Protein AF-A0A2G9PDC8-F1 (afdb_monomer_lite)

Radius of gyration: 18.44 Å; chains: 1; bounding box: 38×39×49 Å

Foldseek 3Di:
DDDDDPVVVVVVVVVVLVVVLVVQLVVQLVVLQVVCVVDDVVCNVVSNVCSNVCSVVVSVVCVVCVVVVVCVVVVHDPPDD

Sequence (81 aa):
MEHIDFRDQISRNKRNSIFLMVFVILVIVLLGWTISNAFDPSYFFLIMIVSIIFSIFYVWINFYNSDKIAIKSVGAKLADR

pLDDT: mean 92.22, std 6.49, range [56.91, 97.69]

Secondary structure (DSSP, 8-state):
-----HHHHHHHHHHHHHHHHHHHHHHHHHHHHHHHHHS-GGGHHHHHHHHHHHHHHHHHHHHHHHHHHHHHHTTPPP---

Structure (mmCIF, N/CA/C/O backbone):
data_AF-A0A2G9PDC8-F1
#
_entry.id   AF-A0A2G9PDC8-F1
#
loop_
_atom_site.group_PDB
_atom_site.id
_atom_site.type_symbol
_atom_site.label_atom_id
_atom_site.label_alt_id
_atom_site.label_comp_id
_atom_site.label_asym_id
_atom_site.label_entity_id
_atom_site.label_seq_id
_atom_site.pdbx_PDB_ins_code
_atom_site.Cartn_x
_atom_site.Cartn_y
_atom_site.Cartn_z
_atom_site.occupancy
_atom_site.B_iso_or_equiv
_atom_site.auth_seq_id
_atom_site.auth_comp_id
_atom_site.auth_asym_id
_atom_site.auth_atom_id
_atom_site.pdbx_PDB_model_num
ATOM 1 N N . MET A 1 1 ? -24.478 -17.619 23.645 1.00 56.91 1 MET A N 1
ATOM 2 C CA . MET A 1 1 ? -23.530 -16.595 23.162 1.00 56.91 1 MET A CA 1
ATOM 3 C C . MET A 1 1 ? -22.188 -16.935 23.776 1.00 56.91 1 MET A C 1
ATOM 5 O O . MET A 1 1 ? -22.120 -17.047 24.992 1.00 56.91 1 MET A O 1
ATOM 9 N N . GLU A 1 2 ? -21.190 -17.236 22.952 1.00 79.00 2 GLU A N 1
ATOM 10 C CA . GLU A 1 2 ? -19.842 -17.595 23.407 1.00 79.00 2 GLU A CA 1
ATOM 11 C C . GLU A 1 2 ? -19.167 -16.368 24.041 1.00 79.00 2 GLU A C 1
ATOM 13 O O . GLU A 1 2 ? -19.359 -15.246 23.565 1.00 79.00 2 GLU A O 1
ATOM 18 N N . HIS A 1 3 ? -18.445 -16.552 25.150 1.00 83.12 3 HIS A N 1
ATOM 19 C CA . HIS A 1 3 ? -17.750 -15.452 25.819 1.00 83.12 3 HIS A CA 1
ATOM 20 C C . HIS A 1 3 ? -16.617 -14.951 24.920 1.00 83.12 3 HIS A C 1
ATOM 22 O O . HIS A 1 3 ? -15.713 -15.706 24.574 1.00 83.12 3 HIS A O 1
ATOM 28 N N . ILE A 1 4 ? -16.683 -13.683 24.520 1.00 84.62 4 ILE A N 1
ATOM 29 C CA . ILE A 1 4 ? -15.706 -13.082 23.616 1.00 84.62 4 ILE A CA 1
ATOM 30 C C . ILE A 1 4 ? -14.595 -12.455 24.459 1.00 84.62 4 ILE A C 1
ATOM 32 O O . ILE A 1 4 ? -14.825 -11.431 25.102 1.00 84.62 4 ILE A O 1
ATOM 36 N N . ASP A 1 5 ? -13.394 -13.034 24.440 1.00 90.62 5 ASP A N 1
ATOM 37 C CA . ASP A 1 5 ? -12.234 -12.422 25.093 1.00 90.62 5 ASP A CA 1
ATOM 38 C C . ASP A 1 5 ? -11.691 -11.260 24.239 1.00 90.62 5 ASP A C 1
ATOM 40 O O . ASP A 1 5 ? -11.418 -11.386 23.039 1.00 90.62 5 ASP A O 1
ATOM 44 N N . PHE A 1 6 ? -11.505 -10.100 24.868 1.00 92.00 6 PHE A N 1
ATOM 45 C CA . PHE A 1 6 ? -10.893 -8.925 24.254 1.00 92.00 6 PHE A CA 1
ATOM 46 C C . PHE A 1 6 ? -9.461 -9.183 23.774 1.00 92.00 6 PHE A C 1
ATOM 48 O O . PHE A 1 6 ? -9.045 -8.625 22.757 1.00 92.00 6 PHE A O 1
ATOM 55 N N . ARG A 1 7 ? -8.697 -10.032 24.466 1.00 92.12 7 ARG A N 1
ATOM 56 C CA . ARG A 1 7 ? -7.317 -10.379 24.090 1.00 92.12 7 ARG A CA 1
ATOM 57 C C . ARG A 1 7 ? -7.275 -11.096 22.746 1.00 92.12 7 ARG A C 1
ATOM 59 O O . ARG A 1 7 ? -6.432 -10.773 21.903 1.00 92.12 7 ARG A O 1
ATOM 66 N N . ASP A 1 8 ? -8.235 -11.984 22.519 1.00 92.94 8 ASP A N 1
ATOM 67 C CA . ASP A 1 8 ? -8.386 -12.713 21.262 1.00 92.94 8 ASP A CA 1
ATOM 68 C C . ASP A 1 8 ? -8.817 -11.787 20.125 1.00 92.94 8 ASP A C 1
ATOM 70 O O . ASP A 1 8 ? -8.316 -11.893 19.004 1.00 92.94 8 ASP A O 1
ATOM 74 N N . GLN A 1 9 ? -9.680 -10.809 20.408 1.00 94.38 9 GLN A N 1
ATOM 75 C CA . GLN A 1 9 ? -10.042 -9.795 19.416 1.00 94.38 9 GLN A CA 1
ATOM 76 C C . GLN A 1 9 ? -8.851 -8.911 19.034 1.00 94.38 9 GLN A C 1
ATOM 78 O O . GLN A 1 9 ? -8.631 -8.658 17.849 1.00 94.38 9 GLN A O 1
ATOM 83 N N . ILE A 1 10 ? -8.045 -8.477 20.008 1.00 93.25 10 ILE A N 1
ATOM 84 C CA . ILE A 1 10 ? -6.859 -7.647 19.756 1.00 93.25 10 ILE A CA 1
ATOM 85 C C . ILE A 1 10 ? -5.824 -8.418 18.930 1.00 93.25 10 ILE A C 1
ATOM 87 O O . ILE A 1 10 ? -5.280 -7.876 17.964 1.00 93.25 10 ILE A O 1
ATOM 91 N N . SER A 1 11 ? -5.545 -9.675 19.284 1.00 94.06 11 SER A N 1
ATOM 92 C CA . SER A 1 11 ? -4.571 -10.500 18.559 1.00 94.06 11 SER A CA 1
ATOM 93 C C . SER A 1 11 ? -5.032 -10.780 17.125 1.00 94.06 11 SER A C 1
ATOM 95 O O . SER A 1 11 ? -4.254 -10.630 16.176 1.00 94.06 11 SER A O 1
ATOM 97 N N . ARG A 1 12 ? -6.322 -11.088 16.944 1.00 93.19 12 ARG A N 1
ATOM 98 C CA . ARG A 1 12 ? -6.942 -11.290 15.632 1.00 93.19 12 ARG A CA 1
ATOM 99 C C . ARG A 1 12 ? -6.907 -10.023 14.786 1.00 93.19 12 ARG A C 1
ATOM 101 O O . ARG A 1 12 ? -6.549 -10.102 13.614 1.00 93.19 12 ARG A O 1
ATOM 108 N N . ASN A 1 13 ? -7.204 -8.864 15.370 1.00 93.44 13 ASN A N 1
ATOM 109 C CA . ASN A 1 13 ? -7.154 -7.596 14.652 1.00 93.44 13 ASN A CA 1
ATOM 110 C C . ASN A 1 13 ? -5.728 -7.263 14.192 1.00 93.44 13 ASN A C 1
ATOM 112 O O . ASN A 1 13 ? -5.530 -6.965 13.021 1.00 93.44 13 ASN A O 1
ATOM 116 N N . LYS A 1 14 ? -4.717 -7.418 15.059 1.00 92.62 14 LYS A N 1
ATOM 117 C CA . LYS A 1 14 ? -3.306 -7.210 14.678 1.00 92.62 14 LYS A CA 1
ATOM 118 C C . LYS A 1 14 ? -2.891 -8.095 13.502 1.00 92.62 14 LYS A C 1
ATOM 120 O O . LYS A 1 14 ? -2.272 -7.607 12.559 1.00 92.62 14 LYS A O 1
ATOM 125 N N . ARG A 1 15 ? -3.262 -9.380 13.531 1.00 95.31 15 ARG A N 1
ATOM 126 C CA . ARG A 1 15 ? -2.984 -10.311 12.429 1.00 95.31 15 ARG A CA 1
ATOM 127 C C . ARG A 1 15 ? -3.678 -9.877 11.138 1.00 95.31 15 ARG A C 1
ATOM 129 O O . ARG A 1 15 ? -3.041 -9.859 10.089 1.00 95.31 15 ARG A O 1
ATOM 136 N N . ASN A 1 16 ? -4.952 -9.501 11.218 1.00 94.94 16 ASN A N 1
ATOM 137 C CA . ASN A 1 16 ? -5.715 -9.045 10.059 1.00 94.94 16 ASN A CA 1
ATOM 138 C C . ASN A 1 16 ? -5.140 -7.747 9.474 1.00 94.94 16 ASN A C 1
ATOM 140 O O . ASN A 1 16 ? -5.047 -7.627 8.257 1.00 94.94 16 ASN A O 1
ATOM 144 N N . SER A 1 17 ? -4.691 -6.808 10.312 1.00 92.69 17 SER A N 1
ATOM 145 C CA . SER A 1 17 ? -4.020 -5.588 9.857 1.00 92.69 17 SER A CA 1
ATOM 146 C C . SER A 1 17 ? -2.709 -5.893 9.134 1.00 92.69 17 SER A C 1
ATOM 148 O O . SER A 1 17 ? -2.460 -5.322 8.078 1.00 92.69 17 SER A O 1
ATOM 150 N N . ILE A 1 18 ? -1.889 -6.816 9.650 1.00 94.19 18 ILE A N 1
ATOM 151 C CA . ILE A 1 18 ? -0.655 -7.244 8.971 1.00 94.19 18 ILE A CA 1
ATOM 152 C C . ILE A 1 18 ? -0.976 -7.881 7.618 1.00 94.19 18 ILE A C 1
ATOM 154 O O . ILE A 1 18 ? -0.371 -7.514 6.613 1.00 94.19 18 ILE A O 1
ATOM 158 N N . PHE A 1 19 ? -1.955 -8.786 7.577 1.00 96.62 19 PHE A N 1
ATOM 159 C CA . PHE A 1 19 ? -2.398 -9.413 6.334 1.00 96.62 19 PHE A CA 1
ATOM 160 C C . PHE A 1 19 ? -2.867 -8.373 5.308 1.00 96.62 19 PHE A C 1
ATOM 162 O O . PHE A 1 19 ? -2.448 -8.417 4.154 1.00 96.62 19 PHE A O 1
ATOM 169 N N . LEU A 1 20 ? -3.672 -7.398 5.740 1.00 94.31 20 LEU A N 1
ATOM 170 C CA . LEU A 1 20 ? -4.151 -6.314 4.886 1.00 94.31 20 LEU A CA 1
ATOM 171 C C . LEU A 1 20 ? -2.995 -5.463 4.340 1.00 94.31 20 LEU A C 1
ATOM 173 O O . LEU A 1 20 ? -2.966 -5.173 3.148 1.00 94.31 20 LEU A O 1
ATOM 177 N N . MET A 1 21 ? -2.026 -5.096 5.183 1.00 94.00 21 MET A N 1
ATOM 178 C CA . MET A 1 21 ? -0.849 -4.329 4.759 1.00 94.00 21 MET A CA 1
ATOM 179 C C . MET A 1 21 ? -0.036 -5.072 3.695 1.00 94.00 21 MET A C 1
ATOM 181 O O . MET A 1 21 ? 0.294 -4.493 2.662 1.00 94.00 21 MET A O 1
ATOM 185 N N . VAL A 1 22 ? 0.248 -6.360 3.916 1.00 95.94 22 VAL A N 1
ATOM 186 C CA . VAL A 1 22 ? 0.980 -7.194 2.949 1.00 95.94 22 VAL A CA 1
ATOM 187 C C . VAL A 1 22 ? 0.203 -7.312 1.640 1.00 95.94 22 VAL A C 1
ATOM 189 O O . VAL A 1 22 ? 0.783 -7.147 0.570 1.00 95.94 22 VAL A O 1
ATOM 192 N N . PHE A 1 23 ? -1.110 -7.537 1.711 1.00 97.25 23 PHE A N 1
ATOM 193 C CA . PHE A 1 23 ? -1.961 -7.622 0.529 1.00 97.25 23 PHE A CA 1
ATOM 194 C C . PHE A 1 23 ? -1.920 -6.334 -0.306 1.00 97.25 23 PHE A C 1
ATOM 196 O O . PHE A 1 23 ? -1.728 -6.396 -1.518 1.00 97.25 23 PHE A O 1
ATOM 203 N N . VAL A 1 24 ? -2.019 -5.163 0.330 1.00 96.25 24 VAL A N 1
ATOM 204 C CA . VAL A 1 24 ? -1.935 -3.868 -0.366 1.00 96.25 24 VAL A CA 1
ATOM 205 C C . VAL A 1 24 ? -0.563 -3.662 -1.015 1.00 96.25 24 VAL A C 1
ATOM 207 O O . VAL A 1 24 ? -0.504 -3.224 -2.162 1.00 96.25 24 VAL A O 1
ATOM 210 N N . ILE A 1 25 ? 0.535 -4.018 -0.335 1.00 97.06 25 ILE A N 1
ATOM 211 C CA . ILE A 1 25 ? 1.885 -3.956 -0.924 1.00 97.06 25 ILE A CA 1
ATOM 212 C C . ILE A 1 25 ? 1.955 -4.821 -2.184 1.00 97.06 25 ILE A C 1
ATOM 214 O O . ILE A 1 25 ? 2.405 -4.343 -3.223 1.00 97.06 25 ILE A O 1
ATOM 218 N N . LEU A 1 26 ? 1.473 -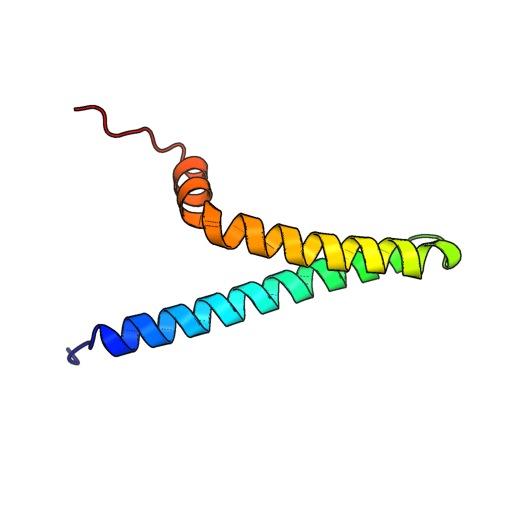6.067 -2.116 1.00 97.69 26 LEU A N 1
ATOM 219 C CA . LEU A 1 26 ? 1.470 -6.978 -3.261 1.00 97.69 26 LEU A CA 1
ATOM 220 C C . LEU A 1 26 ? 0.679 -6.407 -4.440 1.00 97.69 26 LEU A C 1
ATOM 222 O O . LEU A 1 26 ? 1.159 -6.459 -5.569 1.00 97.69 26 LEU A O 1
ATOM 226 N N . VAL A 1 27 ? -0.490 -5.816 -4.184 1.00 97.69 27 VAL A N 1
ATOM 227 C CA . VAL A 1 27 ? -1.300 -5.168 -5.225 1.00 97.69 27 VAL A CA 1
ATOM 228 C C . VAL A 1 27 ? -0.546 -3.999 -5.863 1.00 97.69 27 VAL A C 1
ATOM 230 O O . VAL A 1 27 ? -0.482 -3.918 -7.086 1.00 97.69 27 VAL A O 1
ATOM 233 N N . ILE A 1 28 ? 0.073 -3.116 -5.072 1.00 97.00 28 ILE A N 1
ATOM 234 C CA . ILE A 1 28 ? 0.820 -1.962 -5.602 1.00 97.00 28 ILE A CA 1
ATOM 235 C C . ILE A 1 28 ? 2.038 -2.414 -6.415 1.00 97.00 28 ILE A C 1
ATOM 237 O O . ILE A 1 28 ? 2.287 -1.882 -7.495 1.00 97.00 28 ILE A O 1
ATOM 241 N N . VAL A 1 29 ? 2.785 -3.408 -5.933 1.00 96.69 29 VAL A N 1
ATOM 242 C CA . VAL A 1 29 ? 3.941 -3.954 -6.657 1.00 96.69 29 VAL A CA 1
ATOM 243 C C . VAL A 1 29 ? 3.501 -4.631 -7.956 1.00 96.69 29 VAL A C 1
ATOM 245 O O . VAL A 1 29 ? 4.147 -4.437 -8.983 1.00 96.69 29 VAL A O 1
ATOM 248 N N . LEU A 1 30 ? 2.385 -5.366 -7.948 1.00 97.62 30 LEU A N 1
ATOM 249 C CA . LEU A 1 30 ? 1.820 -5.977 -9.153 1.00 97.62 30 LEU A CA 1
ATOM 250 C C . LEU A 1 30 ? 1.383 -4.920 -10.176 1.00 97.62 30 LEU A C 1
ATOM 252 O O . LEU A 1 30 ? 1.606 -5.094 -11.374 1.00 97.62 30 LEU A O 1
ATOM 256 N N . LEU A 1 31 ? 0.803 -3.807 -9.717 1.00 96.62 31 LEU A N 1
ATOM 257 C CA . LEU A 1 31 ? 0.495 -2.665 -10.578 1.00 96.62 31 LEU A CA 1
ATOM 258 C C . LEU A 1 31 ? 1.773 -2.053 -11.157 1.00 96.62 31 LEU A C 1
ATOM 260 O O . LEU A 1 31 ? 1.834 -1.833 -12.361 1.00 96.62 31 LEU A O 1
ATOM 264 N N . GLY A 1 32 ? 2.808 -1.850 -10.339 1.00 95.69 32 GLY A N 1
ATOM 265 C CA . GLY A 1 32 ? 4.118 -1.372 -10.790 1.00 95.69 32 GLY A CA 1
ATOM 266 C C . GLY A 1 32 ? 4.754 -2.274 -11.847 1.00 95.6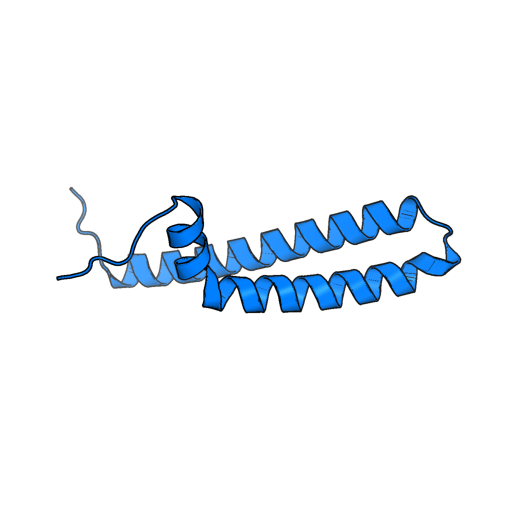9 32 GLY A C 1
ATOM 267 O O . GLY A 1 32 ? 5.251 -1.787 -12.860 1.00 95.69 32 GLY A O 1
ATOM 268 N N . TRP A 1 33 ? 4.662 -3.591 -11.657 1.00 95.62 33 TRP A N 1
ATOM 269 C CA . TRP A 1 33 ? 5.098 -4.584 -12.636 1.00 95.62 33 TRP A CA 1
ATOM 270 C C . TRP A 1 33 ? 4.254 -4.542 -13.916 1.00 95.62 33 TRP A C 1
ATOM 272 O O . TRP A 1 33 ? 4.785 -4.586 -15.019 1.00 95.62 33 TRP A O 1
ATOM 282 N N . THR A 1 34 ? 2.934 -4.413 -13.807 1.00 96.25 34 THR A N 1
ATOM 283 C CA . THR A 1 34 ? 2.057 -4.321 -14.987 1.00 96.25 34 THR A CA 1
ATOM 284 C C . THR A 1 34 ? 2.362 -3.059 -15.793 1.00 96.25 34 THR A C 1
ATOM 286 O O . THR A 1 34 ? 2.470 -3.110 -17.015 1.00 96.25 34 THR A O 1
ATOM 289 N N . ILE A 1 35 ? 2.566 -1.937 -15.099 1.00 94.62 35 ILE A N 1
ATOM 290 C CA . ILE A 1 35 ? 2.974 -0.667 -15.693 1.00 94.62 35 ILE A CA 1
ATOM 291 C C . ILE A 1 35 ? 4.326 -0.832 -16.383 1.00 94.62 35 ILE A C 1
ATOM 293 O O . ILE A 1 35 ? 4.450 -0.460 -17.543 1.00 94.62 35 ILE A O 1
ATOM 297 N N . SER A 1 36 ? 5.325 -1.431 -15.731 1.00 94.38 36 SER A N 1
ATOM 298 C CA . SER A 1 36 ? 6.657 -1.568 -16.323 1.00 94.38 36 SER A CA 1
ATOM 299 C C . SER A 1 36 ? 6.678 -2.402 -17.606 1.00 94.38 36 SER A C 1
ATOM 301 O O . SER A 1 36 ? 7.459 -2.090 -18.497 1.00 94.38 36 SER A O 1
ATOM 303 N N . ASN A 1 37 ? 5.792 -3.394 -17.742 1.00 92.56 37 ASN A N 1
ATOM 304 C CA . ASN A 1 37 ? 5.632 -4.166 -18.980 1.00 92.56 37 ASN A CA 1
ATOM 305 C C . ASN A 1 37 ? 4.944 -3.385 -20.115 1.00 92.56 37 ASN A C 1
ATOM 307 O O . ASN A 1 37 ? 5.064 -3.771 -21.274 1.00 92.56 37 ASN A O 1
ATOM 311 N N . ALA A 1 38 ? 4.208 -2.315 -19.802 1.00 93.75 38 ALA A N 1
ATOM 312 C CA . ALA A 1 38 ? 3.592 -1.446 -20.806 1.00 93.75 38 ALA A CA 1
ATOM 313 C C . ALA A 1 38 ? 4.568 -0.392 -21.365 1.00 93.75 38 ALA A C 1
ATOM 315 O O . ALA A 1 38 ? 4.297 0.204 -22.407 1.00 93.75 38 ALA A O 1
ATOM 316 N N . PHE A 1 39 ? 5.687 -0.154 -20.675 1.00 92.69 39 PHE A N 1
ATOM 317 C CA . PHE A 1 39 ? 6.750 0.762 -21.088 1.00 92.69 39 PHE A CA 1
ATOM 318 C C . PHE A 1 39 ? 7.935 0.010 -21.710 1.00 92.69 39 PHE A C 1
ATOM 320 O O . PHE A 1 39 ? 7.984 -1.219 -21.733 1.00 92.69 39 PHE A O 1
ATOM 327 N N . ASP A 1 40 ? 8.903 0.766 -22.230 1.00 90.88 40 ASP A N 1
ATOM 328 C CA . ASP A 1 40 ? 10.141 0.197 -22.758 1.00 90.88 40 ASP A CA 1
ATOM 329 C C . ASP A 1 40 ? 10.894 -0.604 -21.666 1.00 90.88 40 ASP A C 1
ATOM 331 O O . ASP A 1 40 ? 11.005 -0.120 -20.529 1.00 90.88 40 ASP A O 1
ATOM 335 N N . PRO A 1 41 ? 11.449 -1.795 -21.983 1.00 90.56 41 PRO A N 1
ATOM 336 C CA . PRO A 1 41 ? 12.155 -2.642 -21.018 1.00 90.56 41 PRO A CA 1
ATOM 337 C C . PRO A 1 41 ? 13.290 -1.942 -20.262 1.00 90.56 41 PRO A C 1
ATOM 339 O O . PRO A 1 41 ? 13.596 -2.313 -19.127 1.00 90.56 41 PRO A O 1
ATOM 342 N N . SER A 1 42 ? 13.901 -0.911 -20.853 1.00 93.06 42 SER A N 1
ATOM 343 C CA . SER A 1 42 ? 14.951 -0.113 -20.208 1.00 93.06 42 SER A CA 1
ATOM 344 C C . SER A 1 42 ? 14.490 0.575 -18.914 1.00 93.06 42 SER A C 1
ATOM 346 O O . SER A 1 42 ? 15.294 0.761 -17.997 1.00 93.06 42 SER A O 1
ATOM 348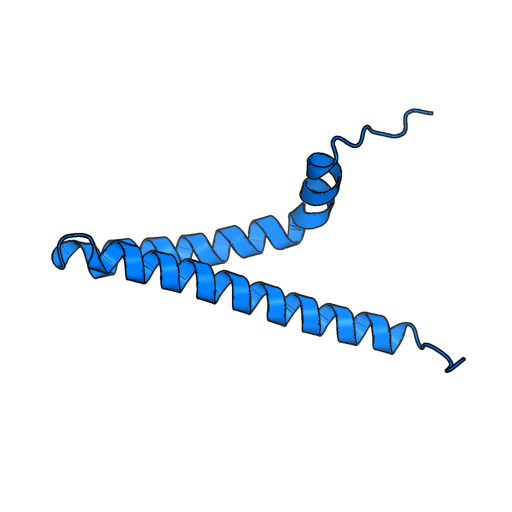 N N . TYR A 1 43 ? 13.196 0.888 -18.781 1.00 93.44 43 TYR A N 1
ATOM 349 C CA . TYR A 1 43 ? 12.627 1.518 -17.585 1.00 93.44 43 TYR A CA 1
ATOM 350 C C . TYR A 1 43 ? 12.166 0.524 -16.517 1.00 93.44 43 TYR A C 1
ATOM 352 O O . TYR A 1 43 ? 11.786 0.951 -15.424 1.00 93.44 43 TYR A O 1
ATOM 360 N N . PHE A 1 44 ? 12.215 -0.785 -16.784 1.00 94.06 44 PHE A N 1
ATOM 361 C CA . PHE A 1 44 ? 11.662 -1.804 -15.890 1.00 94.06 44 PHE A CA 1
ATOM 362 C C . PHE A 1 44 ? 12.184 -1.677 -14.456 1.00 94.06 44 PHE A C 1
ATOM 364 O O . PHE A 1 44 ? 11.406 -1.568 -13.507 1.00 94.06 44 PHE A O 1
ATOM 371 N N . PHE A 1 45 ? 13.509 -1.635 -14.298 1.00 93.62 45 PHE A N 1
ATOM 372 C CA . PHE A 1 45 ? 14.140 -1.551 -12.982 1.00 93.62 45 PHE A CA 1
ATOM 373 C C . PHE A 1 45 ? 13.817 -0.237 -12.269 1.00 93.62 45 PHE A C 1
ATOM 375 O O . PHE A 1 45 ? 13.545 -0.250 -11.071 1.00 93.62 45 PHE A O 1
ATOM 382 N N . LEU A 1 46 ? 13.788 0.881 -12.999 1.00 95.69 46 LEU A N 1
ATOM 383 C CA . LEU A 1 46 ? 13.453 2.187 -12.434 1.00 95.69 46 LEU A CA 1
ATOM 384 C C . LEU A 1 46 ? 12.020 2.192 -11.887 1.00 95.69 46 LEU A C 1
ATOM 386 O O . LEU A 1 46 ? 11.801 2.551 -10.731 1.00 95.69 46 LEU A O 1
ATOM 390 N N . ILE A 1 47 ? 11.056 1.739 -12.695 1.00 95.38 47 ILE A N 1
ATOM 391 C CA . ILE A 1 47 ? 9.639 1.682 -12.319 1.00 95.38 47 ILE A CA 1
ATOM 392 C C . ILE A 1 47 ? 9.437 0.737 -11.133 1.00 95.38 47 ILE A C 1
ATOM 394 O O . ILE A 1 47 ? 8.715 1.079 -10.195 1.00 95.38 47 ILE A O 1
ATOM 398 N N . MET A 1 48 ? 10.098 -0.423 -11.124 1.00 96.56 48 MET A N 1
ATOM 399 C CA . MET A 1 48 ? 9.988 -1.384 -10.025 1.00 96.56 48 MET A CA 1
ATOM 400 C C . MET A 1 48 ? 10.567 -0.851 -8.713 1.00 96.56 48 MET A C 1
ATOM 402 O O . MET A 1 48 ? 9.914 -0.971 -7.676 1.00 96.56 48 MET A O 1
ATOM 406 N N . ILE A 1 49 ? 11.745 -0.218 -8.739 1.00 96.56 49 ILE A N 1
ATOM 407 C CA . ILE A 1 49 ? 12.347 0.397 -7.545 1.00 96.56 49 ILE A CA 1
ATOM 408 C C . ILE A 1 49 ? 11.414 1.473 -6.983 1.00 96.56 49 ILE A C 1
ATOM 410 O O . ILE A 1 49 ? 11.107 1.460 -5.789 1.00 96.56 49 ILE A O 1
ATOM 414 N N . VAL A 1 50 ? 10.912 2.363 -7.844 1.00 96.94 50 VAL A N 1
ATOM 415 C CA . VAL A 1 50 ? 9.966 3.414 -7.443 1.00 96.94 50 VAL A CA 1
ATOM 416 C C . VAL A 1 50 ? 8.686 2.808 -6.872 1.00 96.94 50 VAL A C 1
ATOM 418 O O . VAL A 1 50 ? 8.222 3.258 -5.830 1.00 96.94 50 VAL A O 1
ATOM 421 N N . SER A 1 51 ? 8.146 1.759 -7.493 1.00 96.38 51 SER A N 1
ATOM 422 C CA . SER A 1 51 ? 6.918 1.093 -7.040 1.00 96.38 51 SER A CA 1
ATOM 423 C C . SER A 1 51 ? 7.082 0.441 -5.669 1.00 96.38 51 SER A C 1
ATOM 425 O O . SER A 1 51 ? 6.194 0.558 -4.827 1.00 96.38 51 SER A O 1
ATOM 427 N N . ILE A 1 52 ? 8.223 -0.203 -5.406 1.00 96.56 52 ILE A N 1
ATOM 428 C CA . ILE A 1 52 ? 8.520 -0.809 -4.101 1.00 96.56 52 ILE A CA 1
ATOM 429 C C . ILE A 1 52 ? 8.637 0.278 -3.032 1.00 96.56 52 ILE A C 1
ATOM 431 O O . ILE A 1 52 ? 7.953 0.200 -2.011 1.00 96.56 52 ILE A O 1
ATOM 435 N N . ILE A 1 53 ? 9.442 1.315 -3.282 1.00 97.62 53 ILE A N 1
ATOM 436 C CA . ILE A 1 53 ? 9.604 2.445 -2.358 1.00 97.62 53 ILE A CA 1
ATOM 437 C C . ILE A 1 53 ? 8.241 3.082 -2.071 1.00 97.62 53 ILE A C 1
ATOM 439 O O . ILE A 1 53 ? 7.852 3.230 -0.911 1.00 97.62 53 ILE A O 1
ATOM 443 N N . PHE A 1 54 ? 7.481 3.386 -3.123 1.00 97.31 54 PHE A N 1
ATOM 444 C CA . PHE A 1 54 ? 6.145 3.952 -3.017 1.00 97.31 54 PHE A CA 1
ATOM 445 C C . PHE A 1 54 ? 5.209 3.051 -2.209 1.00 97.31 54 PHE A C 1
ATOM 447 O O . PHE A 1 54 ? 4.526 3.553 -1.326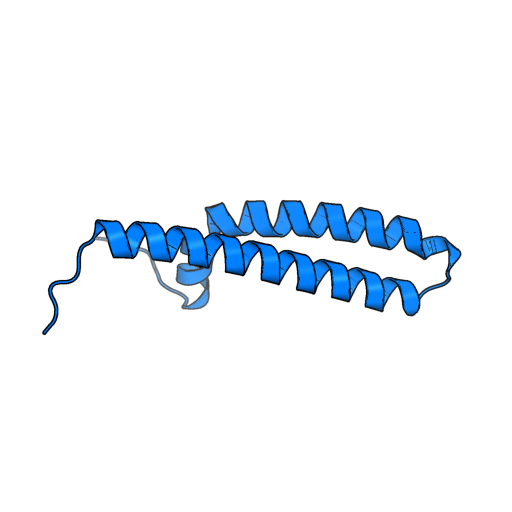 1.00 97.31 54 PHE A O 1
ATOM 454 N N . SER A 1 55 ? 5.205 1.735 -2.441 1.00 96.56 55 SER A N 1
ATOM 455 C CA . SER A 1 55 ? 4.339 0.799 -1.712 1.00 96.56 55 SER A CA 1
ATOM 456 C C . SER A 1 55 ? 4.601 0.809 -0.203 1.00 96.56 55 SER A C 1
ATOM 458 O O . SER A 1 55 ? 3.654 0.850 0.584 1.00 96.56 55 SER A O 1
ATOM 460 N N . ILE A 1 56 ? 5.873 0.851 0.207 1.00 95.38 56 ILE A N 1
ATOM 461 C CA . ILE A 1 56 ? 6.269 0.870 1.618 1.00 95.38 56 ILE A CA 1
ATOM 462 C C . ILE A 1 56 ? 5.815 2.179 2.263 1.00 95.38 56 ILE A C 1
ATOM 464 O O . ILE A 1 56 ? 5.134 2.154 3.289 1.00 95.38 56 ILE A O 1
ATOM 468 N N . PHE A 1 57 ? 6.140 3.320 1.646 1.00 96.56 57 PHE A N 1
ATOM 469 C CA . PHE A 1 57 ? 5.727 4.627 2.159 1.00 96.56 57 PHE A CA 1
ATOM 470 C C . PHE A 1 57 ? 4.207 4.773 2.190 1.00 96.56 57 PHE A C 1
ATOM 472 O O . PHE A 1 57 ? 3.657 5.251 3.180 1.00 96.56 57 PHE A O 1
ATOM 479 N N . TYR A 1 58 ? 3.522 4.325 1.139 1.00 94.69 58 TYR A N 1
ATOM 480 C CA . TYR A 1 58 ? 2.072 4.382 1.039 1.00 94.69 58 TYR A CA 1
ATOM 481 C C . TYR A 1 58 ? 1.411 3.599 2.172 1.00 94.69 58 TYR A C 1
ATOM 483 O O . TYR A 1 58 ? 0.555 4.147 2.867 1.00 94.69 58 TYR A O 1
ATOM 491 N N . VAL A 1 59 ? 1.822 2.349 2.407 1.00 94.75 59 VAL A N 1
ATOM 492 C CA . VAL A 1 59 ? 1.260 1.534 3.491 1.00 94.75 59 VAL A CA 1
ATOM 493 C C . VAL A 1 59 ? 1.617 2.098 4.859 1.00 94.75 59 VAL A C 1
ATOM 495 O O . VAL A 1 59 ? 0.743 2.170 5.719 1.00 94.75 59 VAL A O 1
ATOM 498 N N . TRP A 1 60 ? 2.851 2.564 5.058 1.00 93.31 60 TRP A N 1
ATOM 499 C CA . TRP A 1 60 ? 3.271 3.152 6.328 1.00 93.31 60 TRP A CA 1
ATOM 500 C C . TRP A 1 60 ? 2.452 4.401 6.675 1.00 93.31 60 TRP A C 1
ATOM 502 O O . TRP A 1 60 ? 1.857 4.473 7.749 1.00 93.31 60 TRP A O 1
ATOM 512 N N . ILE A 1 61 ? 2.336 5.351 5.743 1.00 93.38 61 ILE A N 1
ATOM 513 C CA . ILE A 1 61 ? 1.553 6.578 5.936 1.00 93.38 61 ILE A CA 1
ATOM 514 C C . ILE A 1 61 ? 0.076 6.247 6.172 1.00 93.38 61 ILE A C 1
ATOM 516 O O . ILE A 1 61 ? -0.534 6.806 7.086 1.00 93.38 61 ILE A O 1
ATOM 520 N N . ASN A 1 62 ? -0.502 5.334 5.385 1.00 92.25 62 ASN A N 1
ATOM 521 C CA . ASN A 1 62 ? -1.906 4.953 5.539 1.00 92.25 62 ASN A CA 1
ATOM 522 C C . ASN A 1 62 ? -2.168 4.238 6.862 1.00 92.25 62 ASN A C 1
ATOM 524 O O . ASN A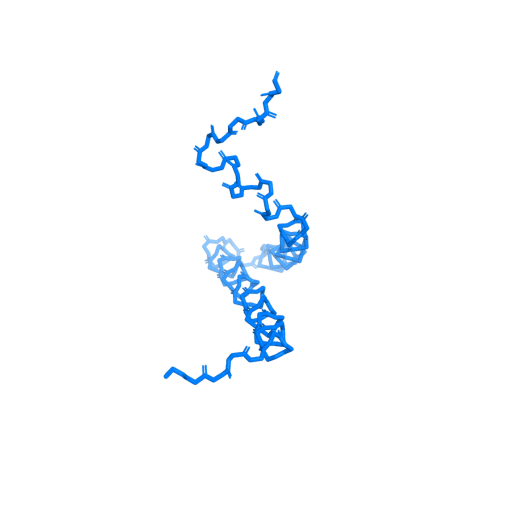 1 62 ? -3.184 4.515 7.489 1.00 92.25 62 ASN A O 1
ATOM 528 N N . PHE A 1 63 ? -1.265 3.375 7.330 1.00 90.94 63 PHE A N 1
ATOM 529 C CA . PHE A 1 63 ? -1.448 2.658 8.591 1.00 90.94 63 PHE A CA 1
ATOM 530 C C . PHE A 1 63 ? -1.683 3.626 9.761 1.00 90.94 63 PHE A C 1
ATOM 532 O O . PHE A 1 63 ? -2.642 3.458 10.513 1.00 90.94 63 PHE A O 1
ATOM 539 N N . TYR A 1 64 ? -0.884 4.696 9.850 1.00 91.81 64 TYR A N 1
ATOM 540 C CA . TYR A 1 64 ? -0.983 5.698 10.921 1.00 91.81 64 TYR A CA 1
ATOM 541 C C . TYR A 1 64 ? -2.048 6.783 10.711 1.00 91.81 64 TYR A C 1
ATOM 543 O O . TYR A 1 64 ? -2.319 7.538 11.641 1.00 91.81 64 TYR A O 1
ATOM 551 N N . ASN A 1 65 ? -2.629 6.901 9.514 1.00 93.38 65 ASN A N 1
ATOM 552 C CA . ASN A 1 65 ? -3.639 7.923 9.203 1.00 93.38 65 ASN A CA 1
ATOM 553 C C . ASN A 1 65 ? -4.993 7.334 8.772 1.00 93.38 65 ASN A C 1
ATOM 555 O O . ASN A 1 65 ? -5.887 8.082 8.371 1.00 93.38 65 ASN A O 1
ATOM 559 N N . SER A 1 66 ? -5.146 6.010 8.820 1.00 89.19 66 SER A N 1
ATOM 560 C CA . SER A 1 66 ? -6.327 5.288 8.331 1.00 89.19 66 SER A CA 1
ATOM 561 C C . SER A 1 66 ? -7.619 5.721 9.024 1.00 89.19 66 SER A C 1
ATOM 563 O O . SER A 1 66 ? -8.646 5.874 8.369 1.00 89.19 66 SER A O 1
ATOM 565 N N . ASP A 1 67 ? -7.556 6.001 10.323 1.00 89.31 67 ASP A N 1
ATOM 566 C CA . ASP A 1 67 ? -8.649 6.530 11.137 1.00 89.31 67 ASP A CA 1
ATOM 567 C C . ASP A 1 67 ? -9.146 7.885 10.611 1.00 89.31 67 ASP A C 1
ATOM 569 O O . ASP A 1 67 ? -10.336 8.078 10.352 1.00 89.31 67 ASP A O 1
ATOM 573 N N . LYS A 1 68 ? -8.222 8.814 10.361 1.00 90.00 68 LYS A N 1
ATOM 574 C CA . LYS A 1 68 ? -8.531 10.143 9.826 1.00 90.00 68 LYS A CA 1
ATOM 575 C C . LYS A 1 68 ? -9.072 10.053 8.407 1.00 90.00 68 LYS A C 1
ATOM 577 O O . LYS A 1 68 ? -9.970 10.815 8.054 1.00 90.00 68 LYS A O 1
ATOM 582 N N . ILE A 1 69 ? -8.530 9.151 7.590 1.00 89.00 69 ILE A N 1
ATOM 583 C CA . ILE A 1 69 ? -8.998 8.914 6.220 1.00 89.00 69 ILE A CA 1
ATOM 584 C C . ILE A 1 69 ? -10.430 8.373 6.244 1.00 89.00 69 ILE A C 1
ATOM 586 O O . ILE A 1 69 ? -11.276 8.891 5.518 1.00 89.00 69 ILE A O 1
ATOM 590 N N . ALA A 1 70 ? -10.732 7.407 7.115 1.00 90.69 70 ALA A N 1
ATOM 591 C CA . ALA A 1 70 ? -12.071 6.842 7.254 1.00 90.69 70 ALA A CA 1
ATOM 592 C C . ALA A 1 70 ? -13.099 7.909 7.667 1.00 90.69 70 ALA A C 1
ATOM 594 O O . ALA A 1 70 ? -14.133 8.049 7.016 1.00 90.69 70 ALA A O 1
ATOM 595 N N . ILE A 1 71 ? -12.785 8.731 8.673 1.00 91.62 71 ILE A N 1
ATOM 596 C CA . ILE A 1 71 ? -13.653 9.835 9.121 1.00 91.62 71 ILE A CA 1
ATOM 597 C C . ILE A 1 71 ? -13.876 10.853 7.989 1.00 91.62 71 ILE A C 1
ATOM 599 O O . ILE A 1 71 ? -15.007 11.262 7.724 1.00 91.62 71 ILE A O 1
ATOM 603 N N . LYS A 1 72 ? -12.813 11.233 7.268 1.00 91.50 72 LYS A N 1
ATOM 604 C CA . LYS A 1 72 ? -12.913 12.156 6.126 1.00 91.50 72 LYS A CA 1
ATOM 605 C C . LYS A 1 72 ? -13.714 11.572 4.961 1.00 91.50 72 LYS A C 1
ATOM 607 O O . LYS A 1 72 ? -14.418 12.324 4.295 1.00 91.50 72 LYS A O 1
ATOM 612 N N . SER A 1 73 ? -13.638 10.260 4.725 1.00 91.56 73 SER A N 1
ATOM 613 C CA . SER A 1 73 ? -14.322 9.591 3.606 1.00 91.56 73 SER A CA 1
ATOM 614 C C . SER A 1 73 ? -15.847 9.685 3.681 1.00 91.56 73 SER A C 1
ATOM 616 O O . SER A 1 73 ? -16.513 9.693 2.651 1.00 91.56 73 SER A O 1
ATOM 618 N N . VAL A 1 74 ? -16.390 9.823 4.893 1.00 93.44 74 VAL A N 1
ATOM 619 C CA . VAL A 1 74 ? -17.831 9.969 5.143 1.00 93.44 74 VAL A CA 1
ATOM 620 C C . VAL A 1 74 ? -18.254 11.424 5.367 1.00 93.44 74 VAL A C 1
ATOM 622 O O . VAL A 1 74 ? -19.393 11.684 5.742 1.00 93.44 74 VAL A O 1
ATOM 625 N N . GLY A 1 75 ? -17.346 12.389 5.174 1.00 89.44 75 GLY A N 1
ATOM 626 C CA . GLY A 1 75 ? -17.624 13.809 5.403 1.00 89.44 75 GLY A CA 1
ATOM 627 C C . GLY A 1 75 ? -17.952 14.144 6.861 1.00 89.44 75 GLY A C 1
ATOM 628 O O . GLY A 1 75 ? -18.643 15.132 7.123 1.00 89.44 75 GLY A O 1
ATOM 629 N N . ALA A 1 76 ? -17.492 13.325 7.813 1.00 89.12 76 ALA A N 1
ATOM 630 C CA . ALA A 1 76 ? -17.775 13.545 9.222 1.00 89.12 76 ALA A CA 1
A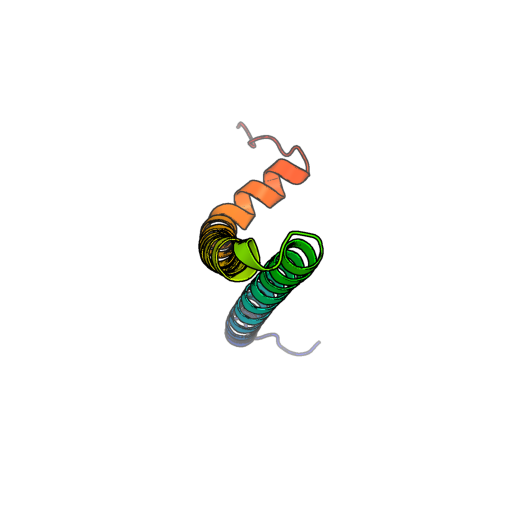TOM 631 C C . ALA A 1 76 ? -17.151 14.865 9.699 1.00 89.12 76 ALA A C 1
ATOM 633 O O . ALA A 1 76 ? -16.009 15.201 9.377 1.00 89.12 76 ALA A O 1
ATOM 634 N N . LYS A 1 77 ? -17.930 15.617 10.478 1.00 85.56 77 LYS A N 1
ATOM 635 C CA . LYS A 1 77 ? -17.509 16.870 11.107 1.00 85.56 77 LYS A CA 1
ATOM 636 C C . LYS A 1 77 ? -17.086 16.600 12.546 1.00 85.56 77 LYS A C 1
ATOM 638 O O . LYS A 1 77 ? -17.569 15.656 13.170 1.00 85.56 77 LYS A O 1
ATOM 643 N N . LEU A 1 78 ? -16.182 17.430 13.061 1.00 84.88 78 LEU A N 1
ATOM 644 C CA . LEU A 1 78 ? -15.846 17.417 14.481 1.00 84.88 78 LEU A CA 1
ATOM 645 C C . LEU A 1 78 ? -17.129 17.633 15.287 1.00 84.88 78 LEU A C 1
ATOM 647 O O . LEU A 1 78 ? -17.930 18.506 14.950 1.00 84.88 78 LEU A O 1
ATOM 651 N N . ALA A 1 79 ? -17.321 16.819 16.321 1.00 84.88 79 ALA A N 1
ATOM 652 C CA . ALA A 1 79 ? -18.359 17.065 17.305 1.00 84.88 79 ALA A CA 1
ATOM 653 C C . ALA A 1 79 ? -17.930 18.291 18.119 1.00 84.88 79 ALA A C 1
ATOM 655 O O . ALA A 1 79 ? -17.134 18.169 19.051 1.00 84.88 79 ALA A O 1
ATOM 656 N N . ASP A 1 80 ? -18.378 19.467 17.688 1.00 79.69 80 ASP A N 1
ATOM 657 C CA . ASP A 1 80 ? -18.250 20.694 18.467 1.00 79.69 80 ASP A CA 1
ATOM 658 C C . ASP A 1 80 ? -19.264 20.642 19.618 1.00 79.69 80 ASP A C 1
ATOM 660 O O . ASP A 1 80 ? -20.354 20.085 19.449 1.00 79.69 80 ASP A O 1
ATOM 664 N N . ARG A 1 81 ? -18.864 21.110 20.801 1.00 62.44 81 ARG A N 1
ATOM 665 C CA . ARG A 1 81 ? -19.689 21.016 22.017 1.00 62.44 81 ARG A CA 1
ATOM 666 C C . ARG A 1 81 ? -20.807 22.045 22.036 1.00 62.44 81 ARG A C 1
ATOM 668 O O . ARG A 1 81 ? -20.527 23.215 21.703 1.00 62.44 81 ARG A O 1
#